Protein AF-A0A4S2EYI7-F1 (afdb_monomer_lite)

Secondary structure (DSSP, 8-state):
--HHHHHHHHHHHHHHHHHHHHHHHHHHHHHHHHHHHHHTT-HHHHHHHHHHHHHHHHHHHHHHHHHHHHHH--HHHHHHHHHHHHHHHHH-GGGHHHHHHHHHHHHHHHHHHHHHHHHHHHHHHHHHHHHHHHHHTT-HHHHHHHHHHHHHHHHHTTS--

Sequence (161 aa):
MNAQVTRNRINERLLTIIAFIFAAAYVLYCAIFWGGQIAGGNDVAVLAVYILMPHLIATVVAFVLTALALFLGKSWWNLAAGIVYIVAICCFPAYWFFLVVPCVLSFFAFWHMHRQEKAAAPQFQEALDQELDAQSVDSPNKAMEELADEADARSEAGSDK

pLDDT: mean 70.01, std 11.96, range [44.28, 88.38]

Foldseek 3Di:
DPPVVVVVVVVLLVLLVVLLVLLVVVLVVCCCVLVVCVVVVPPVSVVVCVLLVVLSVLSVVLSVLSVVCSVVVDLVSLVVSLVSLVVSCVSPVVPNVSSVSSNVSSVVSSVVSVVVVVVVVVVVVVVVVVVVVVCCVVPCVVVVVVVVVVVVVVVVVVPPD

Structure (mmCIF, N/CA/C/O backbone):
data_AF-A0A4S2EYI7-F1
#
_entry.id   AF-A0A4S2EYI7-F1
#
loop_
_atom_site.group_PDB
_atom_site.id
_atom_site.type_symbol
_atom_site.label_atom_id
_atom_site.label_alt_id
_atom_site.label_comp_id
_atom_site.label_asym_id
_atom_site.label_entity_id
_atom_site.label_seq_id
_atom_site.pdbx_PDB_ins_code
_atom_site.Cartn_x
_atom_site.Cartn_y
_atom_site.Cartn_z
_atom_site.occupancy
_atom_site.B_iso_or_equiv
_atom_site.auth_seq_id
_atom_site.auth_comp_id
_atom_site.auth_asym_id
_atom_site.auth_atom_id
_atom_site.pdbx_PDB_model_num
ATOM 1 N N . MET A 1 1 ? -3.521 -5.841 35.093 1.00 47.75 1 MET A N 1
ATOM 2 C CA . MET A 1 1 ? -4.434 -5.749 33.928 1.00 47.75 1 MET A CA 1
ATOM 3 C C . MET A 1 1 ? -3.852 -5.057 32.676 1.00 47.75 1 MET A C 1
ATOM 5 O O . MET A 1 1 ? -4.571 -4.954 31.695 1.00 47.75 1 MET A O 1
ATOM 9 N N . ASN A 1 2 ? -2.561 -4.680 32.605 1.00 51.38 2 ASN A N 1
ATOM 10 C CA . ASN A 1 2 ? -2.059 -3.791 31.528 1.00 51.38 2 ASN A CA 1
ATOM 11 C C . ASN A 1 2 ? -1.257 -4.454 30.383 1.00 51.38 2 ASN A C 1
ATOM 13 O O . ASN A 1 2 ? -1.011 -3.812 29.364 1.00 51.38 2 ASN A O 1
ATOM 17 N N . ALA A 1 3 ? -0.868 -5.730 30.503 1.00 49.59 3 ALA A N 1
ATOM 18 C CA . ALA A 1 3 ? -0.018 -6.412 29.509 1.00 49.59 3 ALA A CA 1
ATOM 19 C C . ALA A 1 3 ? -0.790 -7.145 28.388 1.00 49.59 3 ALA A C 1
ATOM 21 O O . ALA A 1 3 ? -0.203 -7.588 27.403 1.00 49.59 3 ALA A O 1
ATOM 22 N N . GLN A 1 4 ? -2.103 -7.335 28.544 1.00 48.28 4 GLN A N 1
ATOM 23 C CA . GLN A 1 4 ? -2.962 -7.945 27.516 1.00 48.28 4 GLN A CA 1
ATOM 24 C C . GLN A 1 4 ? -3.422 -6.879 26.505 1.00 48.28 4 GLN A C 1
ATOM 26 O O . GLN A 1 4 ? -3.303 -7.074 25.299 1.00 48.28 4 GLN A O 1
ATOM 31 N N . VAL A 1 5 ? -3.824 -5.701 26.997 1.00 51.78 5 VAL A N 1
ATOM 32 C CA . VAL A 1 5 ? -4.306 -4.573 26.177 1.00 51.78 5 VAL A CA 1
ATOM 33 C C . VAL A 1 5 ? -3.210 -4.001 25.266 1.00 51.78 5 VAL A C 1
ATOM 35 O O . VAL A 1 5 ? -3.451 -3.714 24.097 1.00 51.78 5 VAL A O 1
ATOM 38 N N . THR A 1 6 ? -1.978 -3.870 25.765 1.00 52.28 6 THR A N 1
ATOM 39 C CA . THR A 1 6 ? -0.835 -3.379 24.970 1.00 52.28 6 THR A CA 1
ATOM 40 C C . THR A 1 6 ? -0.411 -4.355 23.875 1.00 52.28 6 THR A C 1
ATOM 42 O O . THR A 1 6 ? -0.048 -3.922 22.784 1.00 52.28 6 THR A O 1
ATOM 45 N N . ARG A 1 7 ? -0.507 -5.665 24.127 1.00 51.56 7 ARG A N 1
ATOM 46 C CA . ARG A 1 7 ? -0.165 -6.711 23.155 1.00 51.56 7 ARG A CA 1
ATOM 47 C C . ARG A 1 7 ? -1.121 -6.717 21.965 1.00 51.56 7 ARG A C 1
ATOM 49 O O . ARG A 1 7 ? -0.660 -6.790 20.832 1.00 51.56 7 ARG A O 1
ATOM 56 N N . ASN A 1 8 ? -2.424 -6.553 22.206 1.00 56.12 8 ASN A N 1
ATOM 57 C CA . ASN A 1 8 ? -3.415 -6.503 21.129 1.00 56.12 8 ASN A CA 1
ATOM 58 C C . ASN A 1 8 ? -3.150 -5.334 20.166 1.00 56.12 8 ASN A C 1
ATOM 60 O O . ASN A 1 8 ? -3.060 -5.564 18.962 1.00 56.12 8 ASN A O 1
ATOM 64 N N . ARG A 1 9 ? -2.825 -4.138 20.681 1.00 55.06 9 ARG A N 1
ATOM 65 C CA . ARG A 1 9 ? -2.479 -2.975 19.837 1.00 55.06 9 ARG A CA 1
ATOM 66 C C . ARG A 1 9 ? -1.219 -3.135 18.984 1.00 55.06 9 ARG A C 1
ATOM 68 O O . ARG A 1 9 ? -1.101 -2.505 17.934 1.00 55.06 9 ARG A O 1
ATOM 75 N N . ILE A 1 10 ? -0.270 -3.965 19.413 1.00 57.09 10 ILE A N 1
ATOM 76 C CA . ILE A 1 10 ? 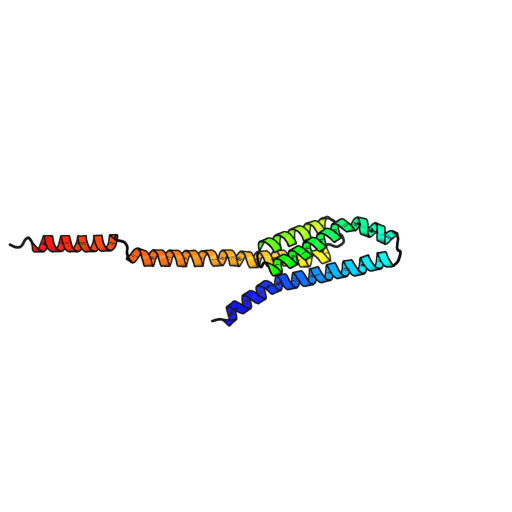0.954 -4.262 18.651 1.00 57.09 10 ILE A CA 1
ATOM 77 C C . ILE A 1 10 ? 0.653 -5.288 17.550 1.00 57.09 10 ILE A C 1
ATOM 79 O O . ILE A 1 10 ? 1.065 -5.099 16.405 1.00 57.09 10 ILE A O 1
ATOM 83 N N . ASN A 1 11 ? -0.135 -6.318 17.866 1.00 58.41 11 ASN A N 1
ATOM 84 C CA . ASN A 1 11 ? -0.600 -7.324 16.905 1.00 58.41 11 ASN A CA 1
ATOM 85 C C . ASN A 1 11 ? -1.470 -6.696 15.800 1.00 58.41 11 ASN A C 1
ATOM 87 O O . ASN A 1 11 ? -1.393 -7.089 14.640 1.00 58.41 11 ASN A O 1
ATOM 91 N N . GLU A 1 12 ? -2.250 -5.673 16.150 1.00 60.84 12 GLU A N 1
ATOM 92 C CA . GLU A 1 12 ? -3.085 -4.900 15.224 1.00 60.84 12 GLU A CA 1
ATOM 93 C C . GLU A 1 12 ? -2.262 -4.132 14.185 1.00 60.84 12 GLU A C 1
ATOM 95 O O . GLU A 1 12 ? -2.620 -4.092 13.009 1.00 60.84 12 GLU A O 1
ATOM 100 N N . ARG A 1 13 ? -1.135 -3.542 14.597 1.00 64.19 13 ARG A N 1
ATOM 101 C CA . ARG A 1 13 ? -0.237 -2.814 13.687 1.00 64.19 13 ARG A CA 1
ATOM 102 C C . ARG A 1 13 ? 0.656 -3.753 12.884 1.00 64.19 13 ARG A C 1
ATOM 104 O O . ARG A 1 13 ? 1.059 -3.394 11.782 1.00 64.19 13 ARG A O 1
ATOM 111 N N . LEU A 1 14 ? 0.930 -4.950 13.402 1.00 67.50 14 LEU A N 1
ATOM 112 C CA . LEU A 1 14 ? 1.758 -5.965 12.748 1.00 67.50 14 LEU A CA 1
ATOM 113 C C . LEU A 1 14 ? 1.229 -6.353 11.363 1.00 67.50 14 LEU A C 1
ATOM 115 O O . LEU A 1 14 ? 2.030 -6.445 10.440 1.00 67.50 14 LEU A O 1
ATOM 119 N N . LEU A 1 15 ? -0.088 -6.505 11.174 1.00 67.88 15 LEU A N 1
ATOM 120 C CA . LEU A 1 15 ? -0.654 -6.839 9.855 1.00 67.88 15 LEU A CA 1
ATOM 121 C C . LEU A 1 15 ? -0.338 -5.758 8.814 1.00 67.88 15 LEU A C 1
ATOM 123 O O . LEU A 1 15 ? 0.115 -6.063 7.711 1.00 67.88 15 LEU A O 1
ATOM 127 N N . THR A 1 16 ? -0.524 -4.493 9.184 1.00 68.06 16 THR A N 1
ATOM 128 C CA . THR A 1 16 ? -0.235 -3.352 8.311 1.00 68.06 16 THR A CA 1
ATOM 129 C C . THR A 1 16 ? 1.270 -3.193 8.081 1.00 68.06 16 THR A C 1
ATOM 131 O O . THR A 1 16 ? 1.688 -2.848 6.981 1.00 68.06 16 THR A O 1
ATOM 134 N N . ILE A 1 17 ? 2.103 -3.493 9.087 1.00 74.25 17 ILE A N 1
ATOM 135 C CA . ILE A 1 17 ? 3.569 -3.478 8.963 1.00 74.25 17 ILE A CA 1
ATOM 136 C C . ILE A 1 17 ? 4.029 -4.562 7.985 1.00 74.25 17 ILE A C 1
ATOM 138 O O . ILE A 1 17 ? 4.855 -4.287 7.120 1.00 74.25 17 ILE A O 1
ATOM 142 N N . ILE A 1 18 ? 3.480 -5.775 8.070 1.00 77.62 18 ILE A N 1
ATOM 143 C CA . ILE A 1 18 ? 3.814 -6.867 7.146 1.00 77.62 18 ILE A CA 1
ATOM 144 C C . ILE A 1 18 ? 3.370 -6.506 5.721 1.00 77.62 18 ILE A C 1
ATOM 146 O O . ILE A 1 18 ? 4.147 -6.682 4.783 1.00 77.62 18 ILE A O 1
ATOM 150 N N . 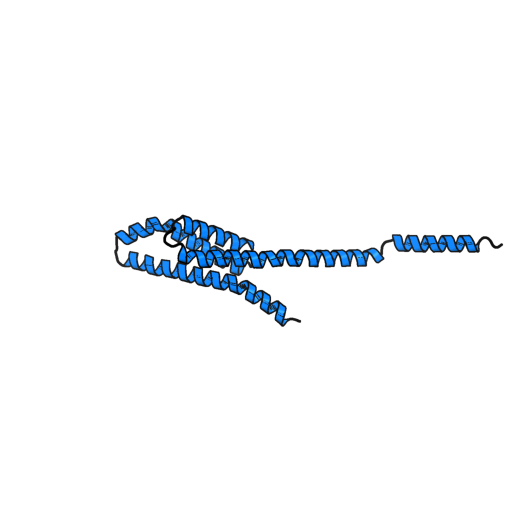ALA A 1 19 ? 2.169 -5.937 5.555 1.00 74.88 19 ALA A N 1
ATOM 151 C CA . ALA A 1 19 ? 1.693 -5.442 4.261 1.00 74.88 19 ALA A CA 1
ATOM 152 C C . ALA A 1 19 ? 2.638 -4.380 3.679 1.00 74.88 19 ALA A C 1
ATOM 154 O O . ALA A 1 19 ? 3.008 -4.440 2.508 1.00 74.88 19 ALA A O 1
ATOM 155 N N . PHE A 1 20 ? 3.075 -3.439 4.519 1.00 79.00 20 PHE A N 1
ATOM 156 C CA . PHE A 1 20 ? 4.006 -2.384 4.143 1.00 79.00 20 PHE A CA 1
ATOM 157 C C . PHE A 1 20 ? 5.377 -2.928 3.746 1.00 79.00 20 PHE A C 1
ATOM 159 O O . PHE A 1 20 ? 5.932 -2.475 2.753 1.00 79.00 20 PHE A O 1
ATOM 166 N N . ILE A 1 21 ? 5.910 -3.919 4.466 1.00 84.06 21 ILE A N 1
ATOM 167 C CA . ILE A 1 21 ? 7.184 -4.563 4.120 1.00 84.06 21 ILE A CA 1
ATOM 168 C C . ILE A 1 21 ? 7.085 -5.245 2.752 1.00 84.06 21 ILE A C 1
ATOM 170 O O . ILE A 1 21 ? 7.979 -5.077 1.926 1.00 84.06 21 ILE A O 1
ATOM 174 N N . PHE A 1 22 ? 5.993 -5.964 2.477 1.00 82.94 22 PHE A N 1
ATOM 175 C CA . PHE A 1 22 ? 5.771 -6.585 1.168 1.00 82.94 22 PHE A CA 1
ATOM 176 C C . PHE A 1 22 ? 5.653 -5.549 0.046 1.00 82.94 22 PHE A C 1
ATOM 178 O O . PHE A 1 22 ? 6.284 -5.695 -1.000 1.00 82.94 22 PHE A O 1
ATOM 185 N N . ALA A 1 23 ? 4.892 -4.478 0.274 1.00 79.25 23 ALA A N 1
ATOM 186 C CA . ALA A 1 23 ? 4.755 -3.387 -0.683 1.00 79.25 23 ALA A CA 1
ATOM 187 C C . ALA A 1 23 ? 6.091 -2.662 -0.929 1.00 79.25 23 ALA A C 1
ATOM 189 O O . ALA A 1 23 ? 6.451 -2.412 -2.077 1.00 79.25 23 ALA A O 1
ATOM 190 N N . ALA A 1 24 ? 6.861 -2.390 0.130 1.00 83.06 24 ALA A N 1
ATOM 191 C CA . ALA A 1 24 ? 8.189 -1.785 0.056 1.00 83.06 24 ALA A CA 1
ATOM 192 C C . ALA A 1 24 ? 9.160 -2.662 -0.739 1.00 83.06 24 ALA A C 1
ATOM 194 O O . ALA A 1 24 ? 9.861 -2.169 -1.620 1.00 83.06 24 ALA A O 1
ATOM 195 N N . ALA A 1 25 ? 9.181 -3.967 -0.450 1.00 86.81 25 ALA A N 1
ATOM 196 C CA . ALA A 1 25 ? 10.018 -4.929 -1.156 1.00 86.81 25 ALA A CA 1
ATOM 197 C C . ALA A 1 25 ? 9.676 -4.976 -2.652 1.00 86.81 25 ALA A C 1
ATOM 199 O O . ALA A 1 25 ? 10.580 -5.007 -3.486 1.00 86.81 25 ALA A O 1
ATOM 200 N N . TYR A 1 26 ? 8.386 -4.920 -3.000 1.00 83.19 26 TYR A N 1
ATOM 201 C CA . TYR A 1 26 ? 7.948 -4.895 -4.393 1.00 83.19 26 TYR A CA 1
ATOM 202 C C . TYR A 1 26 ? 8.329 -3.594 -5.113 1.00 83.19 26 TYR A C 1
ATOM 204 O O . TYR A 1 26 ? 8.893 -3.642 -6.204 1.00 83.19 26 TYR A O 1
ATOM 212 N N . VAL A 1 27 ? 8.095 -2.430 -4.497 1.00 83.94 27 VAL A N 1
ATOM 213 C CA . VAL A 1 27 ? 8.496 -1.131 -5.071 1.00 83.94 27 VAL A CA 1
ATOM 214 C C . VAL A 1 27 ? 10.012 -1.067 -5.266 1.00 83.94 27 VAL A C 1
ATOM 216 O O . VAL A 1 27 ? 10.480 -0.613 -6.310 1.00 83.94 27 VAL A O 1
ATOM 219 N N . LEU A 1 28 ? 10.786 -1.575 -4.302 1.00 88.38 28 LEU A N 1
ATOM 220 C CA . LEU A 1 28 ? 12.241 -1.651 -4.402 1.00 88.38 28 LEU A CA 1
ATOM 221 C C . LEU A 1 28 ? 12.685 -2.578 -5.543 1.00 88.38 28 LEU A C 1
ATOM 223 O O . LEU A 1 28 ? 13.563 -2.209 -6.322 1.00 88.38 28 LEU A O 1
ATOM 227 N N . TYR A 1 29 ? 12.052 -3.747 -5.683 1.00 87.00 29 TYR A N 1
ATOM 228 C CA . TYR A 1 29 ? 12.284 -4.648 -6.812 1.00 87.00 29 TYR A CA 1
ATOM 229 C C . TYR A 1 29 ? 12.010 -3.952 -8.151 1.00 87.00 29 TYR A C 1
ATOM 231 O O . TYR A 1 29 ? 12.858 -3.994 -9.041 1.00 87.00 29 TYR A O 1
ATOM 239 N N . CYS A 1 30 ? 10.875 -3.258 -8.283 1.00 83.00 30 CYS A N 1
ATOM 240 C CA . CYS A 1 30 ? 10.546 -2.513 -9.494 1.00 83.00 30 CYS A CA 1
ATOM 241 C C . CYS A 1 30 ? 11.591 -1.434 -9.804 1.00 83.00 30 CYS A C 1
ATOM 243 O O . CYS A 1 30 ? 12.018 -1.324 -10.951 1.00 83.00 30 CYS A O 1
ATOM 245 N N . ALA A 1 31 ? 12.036 -0.672 -8.801 1.00 84.56 31 ALA A N 1
ATOM 246 C CA . ALA A 1 31 ? 13.034 0.378 -8.986 1.00 84.56 31 ALA A CA 1
ATOM 247 C C . ALA A 1 31 ? 14.384 -0.178 -9.469 1.00 84.56 31 ALA A C 1
ATOM 249 O O . ALA A 1 31 ? 14.975 0.374 -10.395 1.00 84.56 31 ALA A O 1
ATOM 250 N N . ILE A 1 32 ? 14.853 -1.286 -8.887 1.00 88.06 32 ILE A N 1
ATOM 251 C CA . ILE A 1 32 ? 16.138 -1.902 -9.249 1.00 88.06 32 ILE A CA 1
ATOM 252 C C . ILE A 1 32 ? 16.054 -2.586 -10.616 1.00 88.06 32 ILE A C 1
ATOM 254 O O . ILE A 1 32 ? 16.927 -2.378 -11.455 1.00 88.06 32 ILE A O 1
ATOM 258 N N . PHE A 1 33 ? 15.014 -3.389 -10.857 1.00 85.69 33 PHE A N 1
ATOM 259 C CA . PHE A 1 33 ? 14.861 -4.135 -12.103 1.00 85.69 33 PHE A CA 1
ATOM 260 C C . PHE A 1 33 ? 14.687 -3.185 -13.288 1.00 85.69 33 PHE A C 1
ATOM 262 O O . PHE A 1 33 ? 15.486 -3.204 -14.219 1.00 85.69 33 PHE A O 1
ATOM 269 N N . TRP A 1 34 ? 13.694 -2.294 -13.238 1.00 81.94 34 TRP A N 1
ATOM 270 C CA . TRP A 1 34 ? 13.434 -1.375 -14.346 1.00 81.94 34 TRP A CA 1
ATOM 271 C C . TRP A 1 34 ? 14.510 -0.293 -14.468 1.00 81.94 34 TRP A C 1
ATOM 273 O O . TRP A 1 34 ? 14.904 0.039 -15.584 1.00 81.94 34 TRP A O 1
ATOM 283 N N . GLY A 1 35 ? 15.059 0.194 -13.349 1.00 81.75 35 GLY A N 1
ATOM 284 C CA . GLY A 1 35 ? 16.192 1.123 -13.358 1.00 81.75 35 GLY A CA 1
ATOM 285 C C . GLY A 1 35 ? 17.453 0.514 -13.980 1.00 81.75 35 GLY A C 1
ATOM 286 O O . GLY A 1 35 ? 18.112 1.164 -14.789 1.00 81.75 35 GLY A O 1
ATOM 287 N N . GLY A 1 36 ? 17.749 -0.754 -13.678 1.00 83.19 36 GLY A N 1
ATOM 288 C CA . GLY A 1 36 ? 18.861 -1.492 -14.280 1.00 83.19 36 GLY A CA 1
ATOM 289 C C . GLY A 1 36 ? 18.673 -1.740 -15.779 1.00 83.19 36 GLY A C 1
ATOM 290 O O . GLY A 1 36 ? 19.615 -1.577 -16.550 1.00 83.19 36 GLY A O 1
ATOM 291 N N . GLN A 1 37 ? 17.450 -2.056 -16.212 1.00 83.31 37 GLN A N 1
ATOM 292 C CA . GLN A 1 37 ? 17.139 -2.269 -17.629 1.00 83.31 37 GLN A CA 1
ATOM 293 C C . GLN A 1 37 ? 17.273 -0.987 -18.469 1.00 83.31 37 GLN A C 1
ATOM 295 O O . GLN A 1 37 ? 17.763 -1.047 -19.597 1.00 83.31 37 GLN A O 1
ATOM 300 N N . ILE A 1 38 ? 16.880 0.168 -17.918 1.00 81.94 38 ILE A N 1
ATOM 301 C CA . ILE A 1 38 ? 17.061 1.478 -18.566 1.00 81.94 38 ILE A CA 1
ATOM 302 C C . ILE A 1 38 ? 18.552 1.842 -18.627 1.00 81.94 38 ILE A C 1
ATOM 304 O O . ILE A 1 38 ? 19.045 2.247 -19.678 1.00 81.94 38 ILE A O 1
ATOM 308 N N . ALA A 1 39 ? 19.290 1.662 -17.526 1.00 82.81 39 ALA A N 1
ATOM 309 C CA . ALA A 1 39 ? 20.723 1.959 -17.468 1.00 82.81 39 ALA A CA 1
ATOM 310 C C . ALA A 1 39 ? 21.564 1.072 -18.407 1.00 82.81 39 ALA A C 1
ATOM 312 O O . ALA A 1 39 ? 22.619 1.495 -18.873 1.00 82.81 39 ALA A O 1
ATOM 313 N N . GLY A 1 40 ? 21.089 -0.139 -18.712 1.00 82.31 40 GLY A N 1
ATOM 314 C CA . GLY A 1 40 ? 21.726 -1.076 -19.639 1.00 82.31 40 GLY A CA 1
ATOM 315 C C . GLY A 1 40 ? 21.546 -0.759 -21.129 1.00 82.31 40 GLY A C 1
ATOM 316 O O . GLY A 1 40 ? 22.017 -1.538 -21.952 1.00 82.31 40 GLY A O 1
ATOM 317 N N . GLY A 1 41 ? 20.865 0.336 -21.496 1.00 82.25 41 GLY A N 1
ATOM 318 C CA . GLY A 1 41 ? 20.703 0.754 -22.897 1.00 82.25 41 GLY A CA 1
ATOM 319 C C . GLY A 1 41 ? 19.804 -0.166 -23.731 1.00 82.25 41 GLY A C 1
ATOM 320 O O . GLY A 1 41 ? 19.982 -0.281 -24.940 1.00 82.25 41 GLY A O 1
ATOM 321 N N . ASN A 1 42 ? 18.866 -0.869 -23.094 1.00 81.88 42 ASN A N 1
ATOM 322 C CA . ASN A 1 42 ? 17.971 -1.793 -23.778 1.00 81.88 42 ASN A CA 1
ATOM 323 C C . ASN A 1 42 ? 16.705 -1.067 -24.277 1.00 81.88 42 ASN A C 1
ATOM 325 O O . ASN A 1 42 ? 15.752 -0.877 -23.519 1.00 81.88 42 ASN A O 1
ATOM 329 N N . ASP A 1 43 ? 16.675 -0.705 -25.562 1.00 80.38 43 ASP A N 1
ATOM 330 C CA . ASP A 1 43 ? 15.569 0.048 -26.179 1.00 80.38 43 ASP A CA 1
ATOM 331 C C . ASP A 1 43 ? 14.199 -0.645 -26.054 1.00 80.38 43 ASP A C 1
ATOM 333 O O . ASP A 1 43 ? 13.180 0.015 -25.828 1.00 80.38 43 ASP A O 1
ATOM 337 N N . VAL A 1 44 ? 14.145 -1.984 -26.123 1.00 82.62 44 VAL A N 1
ATOM 338 C CA . VAL A 1 44 ? 12.882 -2.722 -25.921 1.00 82.62 44 VAL A CA 1
ATOM 339 C C . VAL A 1 44 ? 12.426 -2.704 -24.462 1.00 82.62 44 VAL A C 1
ATOM 341 O O . VAL A 1 44 ? 11.223 -2.720 -24.196 1.00 82.62 44 VAL A O 1
ATOM 344 N N . ALA A 1 45 ? 13.350 -2.601 -23.505 1.00 79.44 45 ALA A N 1
ATOM 345 C CA . ALA A 1 45 ? 12.992 -2.447 -22.100 1.00 79.44 45 ALA A CA 1
ATOM 346 C C . ALA A 1 45 ? 12.439 -1.050 -21.789 1.00 79.44 45 ALA A C 1
ATOM 348 O O . ALA A 1 45 ? 11.497 -0.937 -21.006 1.00 79.44 45 ALA A O 1
ATOM 349 N N . VAL A 1 46 ? 12.958 -0.001 -22.435 1.00 79.50 46 VAL A N 1
ATOM 350 C CA . VAL A 1 46 ? 12.429 1.367 -22.298 1.00 79.50 46 VAL A CA 1
ATOM 351 C C . VAL A 1 46 ? 10.976 1.429 -22.773 1.00 79.50 46 VAL A C 1
ATOM 353 O O . VAL A 1 46 ? 10.117 1.959 -22.067 1.00 79.50 46 VAL A O 1
ATOM 356 N N . LEU A 1 47 ? 10.668 0.817 -23.921 1.00 82.12 47 LEU A N 1
ATOM 357 C CA . LEU A 1 47 ? 9.298 0.749 -24.434 1.00 82.12 47 LEU A CA 1
ATOM 358 C C . LEU A 1 47 ? 8.363 -0.018 -23.482 1.00 82.12 47 LEU A C 1
ATOM 360 O O . LEU A 1 47 ? 7.233 0.409 -23.245 1.00 82.12 47 LEU A O 1
ATOM 364 N N . ALA A 1 48 ? 8.843 -1.114 -22.887 1.00 83.00 48 ALA A N 1
ATOM 365 C CA . ALA A 1 48 ? 8.081 -1.868 -21.897 1.00 83.00 48 ALA A CA 1
ATOM 366 C C . ALA A 1 48 ? 7.774 -1.030 -20.639 1.00 83.00 48 ALA A C 1
ATOM 368 O O . ALA A 1 48 ? 6.639 -1.048 -20.168 1.00 83.00 48 ALA A O 1
ATOM 369 N N . VAL A 1 49 ? 8.720 -0.225 -20.137 1.00 82.06 49 VAL A N 1
ATOM 370 C CA . VAL A 1 49 ? 8.481 0.673 -18.987 1.00 82.06 49 VAL A CA 1
ATOM 371 C C . VAL A 1 49 ? 7.342 1.650 -19.260 1.00 82.06 49 VAL A C 1
ATOM 373 O O . VAL A 1 49 ? 6.521 1.873 -18.377 1.00 82.06 49 VAL A O 1
ATOM 376 N N . TYR A 1 50 ? 7.241 2.209 -20.468 1.00 83.06 50 TYR A N 1
ATOM 377 C CA . TYR A 1 50 ? 6.147 3.124 -20.813 1.00 83.06 50 TYR A CA 1
ATOM 378 C C . TYR A 1 50 ? 4.768 2.456 -20.760 1.00 83.06 50 TYR A C 1
ATOM 380 O O . TYR A 1 50 ? 3.799 3.086 -20.342 1.00 83.06 50 TYR A O 1
ATOM 388 N N . ILE A 1 51 ? 4.676 1.178 -21.131 1.00 83.12 51 ILE A N 1
ATOM 389 C CA . ILE A 1 51 ? 3.428 0.404 -21.052 1.00 83.12 51 ILE A CA 1
ATOM 390 C C . ILE A 1 51 ? 3.106 0.036 -19.597 1.00 83.12 51 ILE A C 1
ATOM 392 O O . ILE A 1 51 ? 1.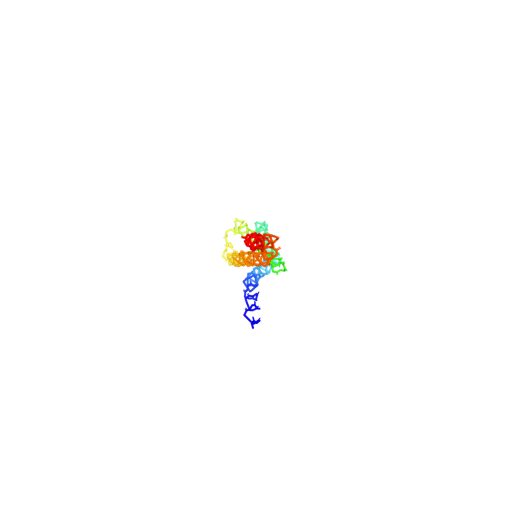943 0.034 -19.201 1.00 83.12 51 ILE A O 1
ATOM 396 N N . LEU A 1 52 ? 4.131 -0.240 -18.785 1.00 82.31 52 LEU A N 1
ATOM 397 C CA . LEU A 1 52 ? 3.983 -0.572 -17.366 1.00 82.31 52 LEU A CA 1
ATOM 398 C C . LEU A 1 52 ? 3.913 0.652 -16.439 1.00 82.31 52 LEU A C 1
ATOM 400 O O . LEU A 1 52 ? 3.590 0.501 -15.262 1.00 82.31 52 LEU A O 1
ATOM 404 N N . MET A 1 53 ? 4.167 1.863 -16.934 1.00 80.38 53 MET A N 1
ATOM 405 C CA . MET A 1 53 ? 4.109 3.103 -16.155 1.00 80.38 53 MET A CA 1
ATOM 406 C C . MET A 1 53 ? 2.818 3.281 -15.346 1.00 80.38 53 MET A C 1
ATOM 408 O O . MET A 1 53 ? 2.924 3.565 -14.152 1.00 80.38 53 MET A O 1
ATOM 412 N N . PRO A 1 54 ? 1.605 3.069 -15.896 1.00 81.06 54 PRO A N 1
ATOM 413 C CA . PRO A 1 54 ? 0.392 3.204 -15.093 1.00 81.06 54 PRO A CA 1
ATOM 414 C C . PRO A 1 54 ? 0.320 2.174 -13.950 1.00 81.06 54 PRO A C 1
ATOM 416 O O . PRO A 1 54 ? -0.197 2.492 -12.879 1.00 81.06 54 PRO A O 1
ATOM 419 N N . HIS A 1 55 ? 0.914 0.985 -14.112 1.00 83.50 55 HIS A N 1
ATOM 420 C CA . HIS A 1 55 ? 1.053 0.002 -13.032 1.00 83.50 55 HIS A CA 1
ATOM 421 C C . HIS A 1 55 ? 2.077 0.443 -11.972 1.00 83.50 55 HIS A C 1
ATOM 423 O O . HIS A 1 55 ? 1.800 0.342 -10.778 1.00 83.50 55 HIS A O 1
ATOM 429 N N . LEU A 1 56 ? 3.236 0.964 -12.390 1.00 83.62 56 LEU A N 1
ATOM 430 C CA . LEU A 1 56 ? 4.284 1.478 -11.495 1.00 83.62 56 LEU A CA 1
ATOM 431 C C . LEU A 1 56 ? 3.793 2.669 -10.658 1.00 83.62 56 LEU A C 1
ATOM 433 O O . LEU A 1 56 ? 4.052 2.747 -9.461 1.00 83.62 56 LEU A O 1
ATOM 437 N N . ILE A 1 57 ? 3.040 3.585 -11.266 1.00 84.88 57 ILE A N 1
ATOM 438 C CA . ILE A 1 57 ? 2.459 4.726 -10.553 1.00 84.88 57 ILE A CA 1
ATOM 439 C C . ILE A 1 57 ? 1.427 4.232 -9.536 1.00 84.88 57 ILE A C 1
ATOM 441 O O . ILE A 1 57 ? 1.466 4.640 -8.375 1.00 84.88 57 ILE A O 1
ATOM 445 N N . ALA A 1 58 ? 0.537 3.317 -9.932 1.00 85.56 58 ALA A N 1
ATOM 446 C CA . ALA A 1 58 ? -0.477 2.778 -9.032 1.00 85.56 58 ALA A CA 1
ATOM 447 C C . ALA A 1 58 ? 0.139 2.025 -7.837 1.00 85.56 58 ALA A C 1
ATOM 449 O O . ALA A 1 58 ? -0.329 2.183 -6.711 1.00 85.56 58 ALA A O 1
ATOM 450 N N . THR A 1 59 ? 1.220 1.265 -8.037 1.00 84.25 59 THR A N 1
ATOM 451 C CA . THR A 1 59 ? 1.905 0.549 -6.945 1.00 84.25 59 THR A CA 1
ATOM 452 C C . THR A 1 59 ? 2.619 1.488 -5.984 1.00 84.25 59 THR A C 1
ATOM 454 O O . THR A 1 59 ? 2.536 1.286 -4.774 1.00 84.25 59 THR A O 1
ATOM 457 N N . VAL A 1 60 ? 3.249 2.554 -6.483 1.00 85.38 60 VAL A N 1
ATOM 458 C CA . VAL A 1 60 ? 3.862 3.586 -5.634 1.00 85.38 60 VAL A CA 1
ATOM 459 C C . VAL A 1 60 ? 2.799 4.347 -4.841 1.00 85.38 60 VAL A C 1
ATOM 461 O O . VAL A 1 60 ? 2.967 4.564 -3.642 1.00 85.38 60 VAL A O 1
ATOM 464 N N . VAL A 1 61 ? 1.672 4.701 -5.461 1.00 85.44 61 VAL A N 1
ATOM 465 C CA . VAL A 1 61 ? 0.551 5.346 -4.757 1.00 85.44 61 VAL A CA 1
ATOM 466 C C . VAL A 1 61 ? -0.030 4.412 -3.691 1.00 85.44 61 VAL A C 1
ATOM 468 O O . VAL A 1 61 ? -0.250 4.847 -2.561 1.00 85.44 61 VAL A O 1
ATOM 471 N N . ALA A 1 62 ? -0.217 3.125 -4.000 1.00 84.25 62 ALA A N 1
ATOM 472 C CA . ALA A 1 62 ? -0.670 2.129 -3.029 1.00 84.25 62 ALA A CA 1
ATOM 473 C C . ALA A 1 62 ? 0.314 1.983 -1.859 1.00 84.25 62 ALA A C 1
ATOM 475 O O . ALA A 1 62 ? -0.102 1.917 -0.701 1.00 84.25 62 ALA A O 1
ATOM 476 N N . PHE A 1 63 ? 1.618 1.999 -2.139 1.00 83.19 63 PHE A N 1
ATOM 477 C CA . PHE A 1 63 ? 2.665 1.972 -1.123 1.00 83.19 63 PHE A CA 1
ATOM 478 C C . PHE A 1 63 ? 2.603 3.198 -0.204 1.00 83.19 63 PHE A C 1
ATOM 480 O O . PHE A 1 63 ? 2.596 3.047 1.017 1.00 83.19 63 PHE A O 1
ATOM 487 N N . VAL A 1 64 ? 2.473 4.402 -0.768 1.00 85.25 64 VAL A N 1
ATOM 488 C CA . VAL A 1 64 ? 2.330 5.645 0.005 1.00 85.25 64 VAL A CA 1
ATOM 489 C C . VAL A 1 64 ? 1.060 5.613 0.855 1.00 85.25 64 VAL A C 1
ATOM 491 O O . VAL A 1 64 ? 1.115 5.926 2.040 1.00 85.25 64 VAL A O 1
ATOM 494 N N . LEU A 1 65 ? -0.071 5.161 0.307 1.00 82.56 65 LEU A N 1
ATOM 495 C CA . LEU A 1 65 ? -1.318 4.996 1.063 1.00 82.56 65 LEU A CA 1
ATOM 496 C C . LEU A 1 65 ? -1.179 3.973 2.196 1.00 82.56 65 LEU A C 1
ATOM 498 O O . LEU A 1 65 ? -1.694 4.198 3.288 1.00 82.56 65 LEU A O 1
ATOM 502 N N . THR A 1 66 ? -0.437 2.888 1.967 1.00 81.12 66 THR A N 1
ATOM 503 C CA . THR A 1 66 ? -0.120 1.887 2.999 1.00 81.12 66 THR A CA 1
ATOM 504 C C . THR A 1 66 ? 0.759 2.499 4.100 1.00 81.12 66 THR A C 1
ATOM 506 O O . THR A 1 66 ? 0.525 2.265 5.287 1.00 81.12 66 THR A O 1
ATOM 509 N N . ALA A 1 67 ? 1.725 3.349 3.732 1.00 76.44 67 ALA A N 1
ATOM 510 C CA . ALA A 1 67 ? 2.558 4.105 4.669 1.00 76.44 67 ALA A CA 1
ATOM 511 C C . ALA A 1 67 ? 1.730 5.097 5.505 1.00 76.44 67 ALA A C 1
ATOM 513 O O . ALA A 1 67 ? 1.882 5.179 6.724 1.00 76.44 67 ALA A O 1
ATOM 514 N N . LEU A 1 68 ? 0.814 5.829 4.862 1.00 77.31 68 LEU A N 1
ATOM 515 C CA . LEU A 1 68 ? -0.100 6.750 5.536 1.00 77.31 68 LEU A CA 1
ATOM 516 C C . LEU A 1 68 ? -1.051 6.003 6.474 1.00 77.31 68 LEU A C 1
ATOM 518 O O . LEU A 1 68 ? -1.308 6.476 7.579 1.00 77.31 68 LEU A O 1
ATOM 522 N N . ALA A 1 69 ? -1.534 4.825 6.082 1.00 70.31 69 ALA A N 1
ATOM 523 C CA . ALA A 1 69 ? -2.391 4.006 6.930 1.00 70.31 69 ALA A CA 1
ATOM 524 C C . ALA A 1 69 ? -1.676 3.543 8.212 1.00 70.31 69 ALA A C 1
ATOM 526 O O . ALA A 1 69 ? -2.284 3.538 9.287 1.00 70.31 69 ALA A O 1
ATOM 527 N N . LEU A 1 70 ? -0.372 3.245 8.132 1.00 68.69 70 LEU A N 1
ATOM 528 C CA . LEU A 1 70 ? 0.463 2.977 9.307 1.00 68.69 70 LEU A CA 1
ATOM 529 C C . LEU A 1 70 ? 0.587 4.188 10.235 1.00 68.69 70 LEU A C 1
ATOM 531 O O . LEU A 1 70 ? 0.546 4.030 11.456 1.00 68.69 70 LEU A O 1
ATOM 535 N N . PHE A 1 71 ? 0.739 5.385 9.667 1.00 71.00 71 PHE A N 1
ATOM 536 C CA . PHE A 1 71 ? 0.991 6.600 10.440 1.00 71.00 71 PHE A CA 1
ATOM 537 C C . PHE A 1 71 ? -0.281 7.172 11.079 1.00 71.00 71 PHE A C 1
ATOM 539 O O . PHE A 1 71 ? -0.252 7.623 12.223 1.00 71.00 71 PHE A O 1
ATOM 546 N N . LEU A 1 72 ? -1.410 7.130 10.364 1.00 65.56 72 LEU A N 1
ATOM 547 C CA . LEU A 1 72 ? -2.670 7.724 10.817 1.00 65.56 72 LEU A CA 1
ATOM 548 C C . LEU A 1 72 ? -3.522 6.772 11.668 1.00 65.56 72 LEU A C 1
ATOM 550 O O . LEU A 1 72 ? -4.445 7.238 12.333 1.00 65.56 72 LEU A O 1
ATOM 554 N N . GLY A 1 73 ? -3.264 5.457 11.650 1.00 59.84 73 GLY A N 1
ATOM 555 C CA . GLY A 1 73 ? -3.990 4.473 12.467 1.00 59.84 73 GLY A CA 1
ATOM 556 C C . GLY A 1 73 ? -5.506 4.411 12.220 1.00 59.84 73 GLY A C 1
ATOM 557 O O . GLY A 1 73 ? -6.226 3.795 13.001 1.00 59.84 73 GLY A O 1
ATOM 558 N N . LYS A 1 74 ? -6.002 5.052 11.154 1.00 62.53 74 LYS A N 1
ATOM 559 C CA . LYS A 1 74 ? -7.418 5.104 10.771 1.00 62.53 74 LYS A CA 1
ATOM 560 C C . LYS A 1 74 ? -7.712 4.030 9.731 1.00 62.53 74 LYS A C 1
ATOM 562 O O . LYS A 1 74 ? -7.076 3.995 8.679 1.00 62.53 74 LYS A O 1
ATOM 567 N N . SER A 1 75 ? -8.736 3.222 10.003 1.00 58.00 75 SER A N 1
ATOM 568 C CA . SER A 1 75 ? -9.122 2.058 9.193 1.00 58.00 75 SER A CA 1
ATOM 569 C C . SER A 1 75 ? -9.341 2.397 7.706 1.00 58.00 75 SER A C 1
ATOM 571 O O . SER A 1 75 ? -8.948 1.651 6.814 1.00 58.00 75 SER A O 1
ATOM 573 N N . TRP A 1 76 ? -9.876 3.584 7.418 1.00 63.03 76 TRP A N 1
ATOM 574 C CA . TRP A 1 76 ? -10.271 4.021 6.074 1.00 63.03 76 TRP A CA 1
ATOM 575 C C . TRP A 1 76 ? -9.109 4.113 5.070 1.00 63.03 76 TRP A C 1
ATOM 577 O O . TRP A 1 76 ? -9.306 3.891 3.877 1.00 63.03 76 TRP A O 1
ATOM 587 N N . TRP A 1 77 ? -7.886 4.374 5.537 1.00 67.50 77 TRP A N 1
ATOM 588 C CA . TRP A 1 77 ? -6.714 4.479 4.661 1.00 67.50 77 TRP A CA 1
ATOM 589 C C . TRP A 1 77 ? -6.219 3.117 4.157 1.00 67.50 77 TRP A C 1
ATOM 591 O O . TRP A 1 77 ? -5.715 3.030 3.038 1.00 67.50 77 TRP A O 1
ATOM 601 N N . ASN A 1 78 ? -6.438 2.039 4.920 1.00 70.19 78 ASN A N 1
ATOM 602 C CA . ASN A 1 78 ? -6.142 0.674 4.468 1.00 70.19 78 ASN A CA 1
ATOM 603 C C . ASN A 1 78 ? -7.074 0.237 3.332 1.00 70.19 78 ASN A C 1
ATOM 605 O O . ASN A 1 78 ? -6.631 -0.425 2.394 1.00 70.19 78 ASN A O 1
ATOM 609 N N . LEU A 1 79 ? -8.349 0.640 3.384 1.00 73.44 79 LEU A N 1
ATOM 610 C CA . LEU A 1 79 ? -9.308 0.356 2.317 1.00 73.44 79 LEU A CA 1
ATOM 611 C C . LEU A 1 79 ? -8.929 1.093 1.026 1.00 73.44 79 LEU A C 1
ATOM 613 O O . LEU A 1 79 ? -8.932 0.492 -0.046 1.00 73.44 79 LEU A O 1
ATOM 617 N N . ALA A 1 80 ? -8.542 2.368 1.137 1.00 79.56 80 ALA A N 1
ATOM 618 C CA . ALA A 1 80 ? -8.058 3.147 0.000 1.00 79.56 80 ALA A CA 1
ATOM 619 C C . ALA A 1 80 ? -6.821 2.497 -0.644 1.00 79.56 80 ALA A C 1
ATOM 621 O O . ALA A 1 80 ? -6.801 2.304 -1.857 1.00 79.56 80 ALA A O 1
ATOM 622 N N . ALA A 1 81 ? -5.832 2.079 0.158 1.00 77.00 81 ALA A N 1
ATOM 623 C CA . ALA A 1 81 ? -4.670 1.339 -0.341 1.00 77.00 81 ALA A CA 1
ATOM 624 C C . ALA A 1 81 ? -5.082 0.036 -1.053 1.00 77.00 81 ALA A C 1
ATOM 626 O O . ALA A 1 81 ? -4.613 -0.233 -2.157 1.00 77.00 81 ALA A O 1
ATOM 627 N N . GLY A 1 82 ? -6.012 -0.728 -0.466 1.00 75.12 82 GLY A N 1
ATOM 628 C CA . GLY A 1 82 ? -6.576 -1.948 -1.052 1.00 75.12 82 GLY A CA 1
ATOM 629 C C . GLY A 1 82 ? -7.198 -1.726 -2.433 1.00 75.12 82 GLY A C 1
ATOM 630 O O . GLY A 1 82 ? -6.886 -2.453 -3.371 1.00 75.12 82 GLY A O 1
ATOM 631 N N . ILE A 1 83 ? -8.024 -0.686 -2.590 1.00 81.69 83 ILE A N 1
ATOM 632 C CA . ILE A 1 83 ? -8.634 -0.342 -3.885 1.00 81.69 83 ILE A CA 1
ATOM 633 C C . ILE A 1 83 ? -7.554 0.018 -4.911 1.00 81.69 83 ILE A C 1
ATOM 635 O O . ILE A 1 83 ? -7.613 -0.445 -6.048 1.00 81.69 83 ILE A O 1
ATOM 639 N N . VAL A 1 84 ? -6.536 0.789 -4.520 1.00 82.00 84 VAL A N 1
ATOM 640 C CA . VAL A 1 84 ? -5.439 1.143 -5.433 1.00 82.00 84 VAL A CA 1
ATOM 641 C C . VAL A 1 84 ? -4.607 -0.088 -5.824 1.00 82.00 84 VAL A C 1
ATOM 643 O O . VAL A 1 84 ? -4.205 -0.185 -6.984 1.00 82.00 84 VAL A O 1
ATOM 646 N N . TYR A 1 85 ? -4.425 -1.079 -4.939 1.00 81.19 85 TYR A N 1
ATOM 647 C CA . TYR A 1 85 ? -3.822 -2.366 -5.322 1.00 81.19 85 TYR A CA 1
ATOM 648 C C . TYR A 1 85 ? -4.652 -3.105 -6.378 1.00 81.19 85 TYR A C 1
ATOM 650 O O . TYR A 1 85 ? -4.079 -3.660 -7.314 1.00 81.19 85 TYR A O 1
ATOM 658 N N . ILE A 1 86 ? -5.985 -3.073 -6.287 1.00 81.12 86 ILE A N 1
ATOM 659 C CA . ILE A 1 86 ? -6.862 -3.667 -7.310 1.00 81.12 86 ILE A CA 1
ATOM 660 C C . ILE A 1 86 ? -6.698 -2.936 -8.645 1.00 81.12 86 ILE A C 1
ATOM 662 O O . ILE A 1 86 ? -6.524 -3.582 -9.676 1.00 81.12 86 ILE A O 1
ATOM 666 N N . VAL A 1 87 ? -6.685 -1.600 -8.633 1.00 82.31 87 VAL A N 1
ATOM 667 C CA . VAL A 1 87 ? -6.453 -0.797 -9.846 1.00 82.31 87 VAL A CA 1
ATOM 668 C C . VAL A 1 87 ? -5.101 -1.144 -10.475 1.00 82.31 87 VAL A C 1
ATOM 670 O O . VAL A 1 87 ? -5.017 -1.331 -11.689 1.00 82.31 87 VAL A O 1
ATOM 673 N N . ALA A 1 88 ? -4.058 -1.311 -9.660 1.00 82.06 88 ALA A N 1
ATOM 674 C CA . ALA A 1 88 ? -2.739 -1.714 -10.130 1.00 82.06 88 ALA A CA 1
ATOM 675 C C . ALA A 1 88 ? -2.731 -3.123 -10.759 1.00 82.06 88 ALA A C 1
ATOM 677 O O . ALA A 1 88 ? -2.069 -3.325 -11.780 1.00 82.06 88 ALA A O 1
ATOM 678 N N . ILE A 1 89 ? -3.489 -4.079 -10.205 1.00 80.94 89 ILE A N 1
ATOM 679 C CA . ILE A 1 89 ? -3.671 -5.423 -10.783 1.00 80.94 89 ILE A CA 1
ATOM 680 C C . ILE A 1 89 ? -4.433 -5.347 -12.114 1.00 80.94 89 ILE A C 1
ATOM 682 O O . ILE A 1 89 ? -4.019 -5.976 -13.085 1.00 80.94 89 ILE A O 1
ATOM 686 N N . CYS A 1 90 ? -5.504 -4.552 -12.200 1.00 81.12 90 CYS A N 1
ATOM 687 C CA . CYS A 1 90 ? -6.271 -4.369 -13.437 1.00 81.12 90 CYS A CA 1
ATOM 688 C C . CYS A 1 90 ? -5.439 -3.735 -14.557 1.00 81.12 90 CYS A C 1
ATOM 690 O O . CYS A 1 90 ? -5.599 -4.104 -15.718 1.00 81.12 90 CYS A O 1
ATOM 692 N N . CYS A 1 91 ? -4.544 -2.803 -14.218 1.00 77.62 91 CYS A N 1
ATOM 693 C CA . CYS A 1 91 ? -3.669 -2.157 -15.192 1.00 77.62 91 CYS A CA 1
ATOM 694 C C . CYS A 1 91 ? -2.627 -3.121 -15.778 1.00 77.62 91 CYS A C 1
ATOM 696 O O . CYS A 1 91 ? -2.205 -2.944 -16.919 1.00 77.62 91 CYS A O 1
ATOM 698 N N . PHE A 1 92 ? -2.212 -4.144 -15.020 1.00 73.06 92 PHE A N 1
ATOM 699 C CA . PHE A 1 92 ? -1.257 -5.135 -15.508 1.00 73.06 92 PHE A CA 1
ATOM 700 C C . PHE A 1 92 ? -1.435 -6.506 -14.826 1.00 73.06 92 PHE A C 1
ATOM 702 O O . PHE A 1 92 ? -0.735 -6.826 -13.858 1.00 73.06 92 PHE A O 1
ATOM 709 N N . PRO A 1 93 ? -2.339 -7.362 -15.347 1.00 74.56 93 PRO A N 1
ATOM 710 C CA . PRO A 1 93 ? -2.700 -8.628 -14.704 1.00 74.56 93 PRO A CA 1
ATOM 711 C C . PRO A 1 93 ? -1.540 -9.621 -14.583 1.00 74.56 93 PRO A C 1
ATOM 713 O O . PRO A 1 93 ? -1.543 -10.473 -13.701 1.00 74.56 93 PRO A O 1
ATOM 716 N N . ALA A 1 94 ? -0.520 -9.518 -15.440 1.00 75.62 94 ALA A N 1
ATOM 717 C CA . ALA A 1 94 ? 0.612 -10.444 -15.440 1.00 75.62 94 ALA A CA 1
ATOM 718 C C . ALA A 1 94 ? 1.416 -10.429 -14.121 1.00 75.62 94 ALA A C 1
ATOM 720 O O . ALA A 1 94 ? 1.976 -11.454 -13.743 1.00 75.62 94 ALA A O 1
ATOM 721 N N . TYR A 1 95 ? 1.427 -9.308 -13.387 1.00 69.62 95 TYR A N 1
ATOM 722 C CA . TYR A 1 95 ? 2.140 -9.162 -12.107 1.00 69.62 95 TYR A CA 1
ATOM 723 C C . TYR A 1 95 ? 1.226 -9.302 -10.873 1.00 69.62 95 TYR A C 1
ATOM 725 O O . TYR A 1 95 ? 1.612 -8.931 -9.763 1.00 69.62 95 TYR A O 1
ATOM 733 N N . TRP A 1 96 ? 0.023 -9.873 -11.028 1.00 74.19 96 TRP A N 1
ATOM 734 C CA . TRP A 1 96 ? -0.968 -9.964 -9.945 1.00 74.19 96 TRP A CA 1
ATOM 735 C C . TRP A 1 96 ? -0.456 -10.674 -8.682 1.00 74.19 96 TRP A C 1
ATOM 737 O O . TRP A 1 96 ? -0.793 -10.262 -7.574 1.00 74.19 96 TRP A O 1
ATOM 747 N N . PHE A 1 97 ? 0.396 -11.694 -8.832 1.00 74.19 97 PHE A N 1
ATOM 748 C CA . PHE A 1 97 ? 0.896 -12.511 -7.722 1.00 74.19 97 PHE A CA 1
ATOM 749 C C . PHE A 1 97 ? 1.622 -11.696 -6.639 1.00 74.19 97 PHE A C 1
ATOM 751 O O . PHE A 1 97 ? 1.520 -12.020 -5.458 1.00 74.19 97 PHE A O 1
ATOM 758 N N . PHE A 1 98 ? 2.323 -10.622 -7.013 1.00 72.94 98 PHE A N 1
ATOM 759 C CA . PHE A 1 98 ? 3.062 -9.791 -6.057 1.00 72.94 98 PHE A CA 1
ATOM 760 C C . PHE A 1 98 ? 2.178 -8.765 -5.342 1.00 72.94 98 PHE A C 1
ATOM 762 O O . PHE A 1 98 ? 2.455 -8.411 -4.199 1.00 72.94 98 PHE A O 1
ATOM 769 N N . LEU A 1 99 ? 1.097 -8.315 -5.984 1.00 78.50 99 LEU A N 1
ATOM 770 C CA . LEU A 1 99 ? 0.179 -7.323 -5.422 1.00 78.50 99 LEU A CA 1
ATOM 771 C C . LEU A 1 99 ? -0.971 -7.960 -4.637 1.00 78.50 99 LEU A C 1
ATOM 773 O O . LEU A 1 99 ? -1.566 -7.300 -3.787 1.00 78.50 99 LEU A O 1
ATOM 777 N N . VAL A 1 100 ? -1.280 -9.239 -4.875 1.00 79.88 100 VAL A N 1
ATOM 778 C CA . VAL A 1 100 ? -2.383 -9.920 -4.185 1.00 79.88 100 VAL A CA 1
ATOM 779 C C . VAL A 1 100 ? -2.112 -10.067 -2.686 1.00 79.88 100 VAL A C 1
ATOM 781 O O . VAL A 1 100 ? -3.026 -9.911 -1.883 1.00 79.88 100 VAL A O 1
ATOM 784 N N . VAL A 1 101 ? -0.854 -10.293 -2.293 1.00 81.12 101 VAL A N 1
ATOM 785 C CA . VAL A 1 101 ? -0.456 -10.415 -0.882 1.00 81.12 101 VAL A CA 1
ATOM 786 C C . VAL A 1 101 ? -0.716 -9.108 -0.117 1.00 81.12 101 VAL A C 1
ATOM 788 O O . VAL A 1 101 ? -1.518 -9.137 0.818 1.00 81.12 101 VAL A O 1
ATOM 791 N N . PRO A 1 102 ? -0.137 -7.949 -0.500 1.00 76.44 102 PRO A N 1
ATOM 792 C CA . PRO A 1 102 ? -0.432 -6.687 0.175 1.00 76.44 102 PRO A CA 1
ATOM 793 C C . PRO A 1 102 ? -1.907 -6.276 0.032 1.00 76.44 102 PRO A C 1
ATOM 795 O O . PRO A 1 102 ? -2.461 -5.728 0.980 1.00 76.44 102 PRO A O 1
ATOM 798 N N . CYS A 1 103 ? -2.584 -6.617 -1.073 1.00 78.94 103 CYS A N 1
ATOM 799 C CA . CYS A 1 103 ? -4.020 -6.369 -1.244 1.00 78.94 103 CYS A CA 1
ATOM 800 C C . CYS A 1 103 ? -4.869 -7.091 -0.186 1.00 78.94 103 CYS A C 1
ATOM 802 O O . CYS A 1 103 ? -5.700 -6.472 0.482 1.00 78.94 103 CYS A O 1
ATOM 804 N N . VAL A 1 104 ? -4.659 -8.398 -0.016 1.00 79.56 104 VAL A N 1
ATOM 805 C CA . VAL A 1 104 ? -5.400 -9.212 0.956 1.00 79.56 104 VAL A CA 1
ATOM 806 C C . VAL A 1 104 ? -5.068 -8.762 2.377 1.00 79.56 104 VAL A C 1
ATOM 808 O O . VAL A 1 104 ? -5.977 -8.573 3.185 1.00 79.56 104 VAL A O 1
ATOM 811 N N . LEU A 1 105 ? -3.792 -8.501 2.679 1.00 75.25 105 LEU A N 1
ATOM 812 C CA . LEU A 1 105 ? -3.385 -8.021 4.000 1.00 75.25 105 LEU A CA 1
ATOM 813 C C . LEU A 1 105 ? -3.982 -6.645 4.338 1.00 75.25 105 LEU A C 1
ATOM 815 O O . LEU A 1 105 ? -4.429 -6.461 5.469 1.00 75.25 105 LEU A O 1
ATOM 819 N N . SER A 1 106 ? -4.064 -5.705 3.388 1.00 70.69 106 SER A N 1
ATOM 820 C CA . SER A 1 106 ? -4.748 -4.417 3.593 1.00 70.69 106 SER A CA 1
ATOM 821 C C . SER A 1 106 ? -6.246 -4.592 3.870 1.00 70.69 106 SER A C 1
ATOM 823 O O . SER A 1 106 ? -6.796 -3.894 4.724 1.00 70.69 106 SER A O 1
ATOM 825 N N . PHE A 1 107 ? -6.902 -5.558 3.218 1.00 71.44 107 PHE A N 1
ATOM 826 C CA . PHE A 1 107 ? -8.316 -5.869 3.455 1.00 71.44 107 PHE A CA 1
ATOM 827 C C . PHE A 1 107 ? -8.553 -6.488 4.842 1.00 71.44 107 PHE A C 1
ATOM 829 O O . PHE A 1 107 ? -9.465 -6.080 5.566 1.00 71.44 107 PHE A O 1
ATOM 836 N N . PHE A 1 108 ? -7.700 -7.431 5.256 1.00 69.88 108 PHE A N 1
ATOM 837 C CA . PHE A 1 108 ? -7.750 -8.012 6.600 1.00 69.88 108 PHE A CA 1
ATOM 838 C C . PHE A 1 108 ? -7.412 -6.985 7.689 1.00 69.88 108 PHE A C 1
ATOM 840 O O . PHE A 1 108 ? -8.063 -6.977 8.736 1.00 69.88 108 PHE A O 1
ATOM 847 N N . ALA A 1 109 ? -6.459 -6.082 7.437 1.00 65.19 109 ALA A N 1
ATOM 848 C CA . ALA A 1 109 ? -6.140 -4.980 8.341 1.00 65.19 109 ALA A CA 1
ATOM 849 C C . ALA A 1 109 ? -7.347 -4.043 8.537 1.00 65.19 109 ALA A C 1
ATOM 851 O O . ALA A 1 109 ? -7.668 -3.690 9.671 1.00 65.19 109 ALA A O 1
ATOM 852 N N . PHE A 1 110 ? -8.075 -3.708 7.463 1.00 62.88 110 PHE A N 1
ATOM 853 C CA . PHE A 1 110 ? -9.326 -2.942 7.544 1.00 62.88 110 PHE A CA 1
ATOM 854 C C . PHE A 1 110 ? -10.404 -3.662 8.367 1.00 62.88 110 PHE A C 1
ATOM 856 O O . PHE A 1 110 ? -11.011 -3.064 9.259 1.00 62.88 110 PHE A O 1
ATOM 863 N N . TRP A 1 111 ? -10.629 -4.953 8.109 1.00 59.25 111 TRP A N 1
ATOM 864 C CA . TRP A 1 111 ? -11.653 -5.728 8.813 1.00 59.25 111 TRP A CA 1
ATOM 865 C C . TRP A 1 111 ? -11.375 -5.835 10.318 1.00 59.25 111 TRP A C 1
ATOM 867 O O . TRP A 1 111 ? -12.285 -5.676 11.134 1.00 59.25 111 TRP A O 1
ATOM 877 N N . HIS A 1 112 ? -10.111 -6.036 10.699 1.00 59.41 112 HIS A N 1
ATOM 878 C CA . HIS A 1 112 ? -9.718 -6.121 12.103 1.00 59.41 112 HIS A CA 1
ATOM 879 C C . HIS A 1 112 ? -9.867 -4.775 12.832 1.00 59.41 112 HIS A C 1
ATOM 881 O O . HIS A 1 112 ? -10.340 -4.741 13.967 1.00 59.41 112 HIS A O 1
ATOM 887 N N . MET A 1 113 ? -9.534 -3.660 12.173 1.00 57.19 113 MET A N 1
ATOM 888 C CA . MET A 1 113 ? -9.669 -2.312 12.741 1.00 57.19 113 MET A CA 1
ATOM 889 C C . MET A 1 113 ? -11.138 -1.855 12.838 1.00 57.19 113 MET A C 1
ATOM 891 O O . MET A 1 113 ? -11.543 -1.309 13.862 1.00 57.19 113 MET A O 1
ATOM 895 N N . HIS A 1 114 ? -11.975 -2.144 11.833 1.00 54.34 114 HIS A N 1
ATOM 896 C CA . HIS A 1 114 ? -13.408 -1.801 11.845 1.00 54.34 114 HIS A CA 1
ATOM 897 C C . HIS A 1 114 ? -14.203 -2.589 12.906 1.00 54.34 114 HIS A C 1
ATOM 899 O O . HIS A 1 114 ? -15.190 -2.104 13.461 1.00 54.34 114 HIS A O 1
ATOM 905 N N . ARG A 1 115 ? -13.775 -3.817 13.232 1.00 53.47 115 ARG A N 1
ATOM 906 C CA . ARG A 1 115 ? -14.413 -4.630 14.279 1.00 53.47 115 ARG A CA 1
ATOM 907 C C . ARG A 1 115 ? -14.228 -4.034 15.679 1.00 53.47 115 ARG A C 1
ATOM 909 O O . ARG A 1 115 ? -15.101 -4.215 16.521 1.00 53.47 115 ARG A O 1
ATOM 916 N N . GLN A 1 116 ? -13.134 -3.313 15.920 1.00 51.97 116 GLN A N 1
ATOM 917 C CA . GLN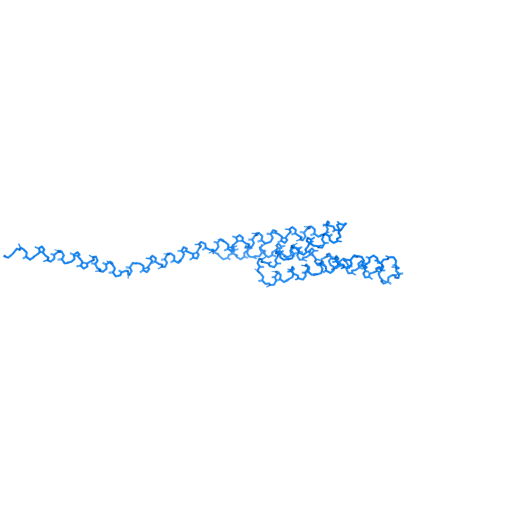 A 1 116 ? -12.872 -2.686 17.217 1.00 51.97 116 GLN A CA 1
ATOM 918 C C . GLN A 1 116 ? -13.596 -1.349 17.397 1.00 51.97 116 GLN A C 1
ATOM 920 O O . GLN A 1 116 ? -14.093 -1.079 18.485 1.00 51.97 116 GLN A O 1
ATOM 925 N N . GLU A 1 117 ? -13.745 -0.562 16.329 1.00 54.53 117 GLU A N 1
ATOM 926 C CA . GLU A 1 117 ? -14.535 0.679 16.345 1.00 54.53 117 GLU A CA 1
ATOM 927 C C . GLU A 1 117 ? -16.004 0.403 16.719 1.00 54.53 117 GLU A C 1
ATOM 929 O O . GLU A 1 117 ? -16.577 1.083 17.568 1.00 54.53 117 GLU A O 1
ATOM 934 N N . LYS A 1 118 ? -16.587 -0.683 16.189 1.00 46.97 118 LYS A N 1
ATOM 935 C CA . LYS A 1 118 ? -17.926 -1.150 16.587 1.00 46.97 118 LYS A CA 1
ATOM 936 C C . LYS A 1 118 ? -17.992 -1.799 17.970 1.00 46.97 118 LYS A C 1
ATOM 938 O O . LYS A 1 118 ? -19.061 -1.788 18.566 1.00 46.97 118 LYS A O 1
ATOM 943 N N . ALA A 1 119 ? -16.902 -2.375 18.476 1.00 52.62 119 ALA A N 1
ATOM 944 C CA . ALA A 1 119 ? -16.878 -2.994 19.804 1.00 52.62 119 ALA A CA 1
ATOM 945 C C . ALA A 1 119 ? -16.778 -1.960 20.942 1.00 52.62 119 ALA A C 1
ATOM 947 O O . ALA A 1 119 ? -17.199 -2.252 22.057 1.00 52.62 119 ALA A O 1
ATOM 948 N N . ALA A 1 120 ? -16.272 -0.755 20.657 1.00 51.78 120 ALA A N 1
ATOM 949 C CA . ALA A 1 120 ? -16.224 0.358 21.607 1.00 51.78 120 ALA A CA 1
ATOM 950 C C . ALA A 1 120 ? -17.555 1.134 21.709 1.00 51.78 120 ALA A C 1
ATOM 952 O O . ALA A 1 120 ? -17.836 1.740 22.739 1.00 51.78 120 ALA A O 1
ATOM 953 N N . ALA A 1 121 ? -18.393 1.086 20.668 1.00 55.16 121 ALA A N 1
ATOM 954 C CA . ALA A 1 121 ? -19.698 1.751 20.632 1.00 55.16 121 ALA A CA 1
ATOM 955 C C . ALA A 1 121 ? -20.700 1.284 21.719 1.00 55.16 121 ALA A C 1
ATOM 957 O O . ALA A 1 121 ? -21.295 2.151 22.355 1.00 55.16 121 ALA A O 1
ATOM 958 N N . PRO A 1 122 ? -20.882 -0.025 22.001 1.00 56.62 122 PRO A N 1
ATOM 959 C CA . PRO A 1 122 ? -21.780 -0.460 23.071 1.00 56.62 122 PRO A CA 1
ATOM 960 C C . PRO A 1 122 ? -21.249 -0.107 24.464 1.00 56.62 122 PRO A C 1
ATOM 962 O O . PRO A 1 122 ? -22.044 0.200 25.332 1.00 56.62 122 PRO A O 1
ATOM 965 N N . GLN A 1 123 ? -19.927 -0.058 24.667 1.00 59.72 123 GLN A N 1
ATOM 966 C CA . GLN A 1 123 ? -19.324 0.261 25.971 1.00 59.72 123 GLN A CA 1
ATOM 967 C C . GLN A 1 123 ? -19.539 1.724 26.373 1.00 59.72 123 GLN A C 1
ATOM 969 O O . GLN A 1 123 ? -19.700 2.034 27.548 1.00 59.72 123 GLN A O 1
ATOM 974 N N . PHE A 1 124 ? -19.533 2.631 25.394 1.00 56.94 124 PHE A N 1
ATOM 975 C CA . PHE A 1 124 ? -19.828 4.043 25.620 1.00 56.94 124 PHE A CA 1
ATOM 976 C C . PHE A 1 124 ? -21.322 4.276 25.867 1.00 56.94 124 PHE A C 1
ATOM 978 O O . PHE A 1 124 ? -21.675 5.084 26.718 1.00 56.94 124 PHE A O 1
ATOM 985 N N . GLN A 1 125 ? -22.185 3.540 25.161 1.00 60.16 125 GLN A N 1
ATOM 986 C CA . GLN A 1 125 ? -23.629 3.604 25.371 1.00 60.16 125 GLN A CA 1
ATOM 987 C C . GLN A 1 125 ? -24.017 3.047 26.745 1.00 60.16 125 GLN A C 1
ATOM 989 O O . GLN A 1 125 ? -24.757 3.693 27.461 1.00 60.16 125 GLN A O 1
ATOM 994 N N . GLU A 1 126 ? -23.433 1.920 27.153 1.00 64.12 126 GLU A N 1
ATOM 995 C CA . GLU A 1 126 ? -23.653 1.303 28.466 1.00 64.12 126 GLU A CA 1
ATOM 996 C C . GLU A 1 126 ? -23.112 2.188 29.605 1.00 64.12 126 GLU A C 1
ATOM 998 O O . GLU A 1 126 ? -23.741 2.302 30.650 1.00 64.12 126 GLU A O 1
ATOM 1003 N N . ALA A 1 127 ? -21.994 2.894 29.387 1.00 63.38 127 ALA A N 1
ATOM 1004 C CA . ALA A 1 127 ? -21.488 3.891 30.332 1.00 63.38 127 ALA A CA 1
ATOM 1005 C C . ALA A 1 127 ? -22.383 5.142 30.423 1.00 63.38 127 ALA A C 1
ATOM 1007 O O . ALA A 1 127 ? -22.567 5.671 31.517 1.00 63.38 127 ALA A O 1
ATOM 1008 N N . LEU A 1 128 ? -22.955 5.597 29.302 1.00 64.50 128 LEU A N 1
ATOM 1009 C CA . LEU A 1 128 ? -23.920 6.702 29.274 1.00 64.50 128 LEU A CA 1
ATOM 1010 C C . LEU A 1 128 ? -25.259 6.316 29.900 1.00 64.50 128 LEU A C 1
ATOM 1012 O O . LEU A 1 128 ? -25.818 7.110 30.646 1.00 64.50 128 LEU A O 1
ATOM 1016 N N . ASP A 1 129 ? -25.754 5.112 29.630 1.00 66.56 129 ASP A N 1
ATOM 1017 C CA . ASP A 1 129 ? -26.980 4.582 30.224 1.00 66.56 129 ASP A CA 1
ATOM 1018 C C . ASP A 1 129 ? -26.785 4.391 31.739 1.00 66.56 129 ASP A C 1
ATOM 1020 O O . ASP A 1 129 ? -27.668 4.720 32.521 1.00 66.56 129 ASP A O 1
ATOM 1024 N N . GLN A 1 130 ? -25.589 3.985 32.182 1.00 70.12 130 GLN A N 1
ATOM 1025 C CA . GLN A 1 130 ? -25.248 3.879 33.602 1.00 70.12 130 GLN A CA 1
ATOM 1026 C C . GLN A 1 130 ? -25.094 5.248 34.295 1.00 70.12 130 GLN A C 1
ATOM 1028 O O . GLN A 1 130 ? -25.477 5.381 35.458 1.00 70.12 130 GLN A O 1
ATOM 1033 N N . GLU A 1 131 ? -24.558 6.273 33.621 1.00 63.66 131 GLU A N 1
ATOM 1034 C CA . GLU A 1 131 ? -24.575 7.656 34.130 1.00 63.66 131 GLU A CA 1
ATOM 1035 C C . GLU A 1 131 ? -25.995 8.238 34.156 1.00 63.66 131 GLU A C 1
ATOM 1037 O O . GLU A 1 131 ? -26.356 8.907 35.124 1.00 63.66 131 GLU A O 1
ATOM 1042 N N . LEU A 1 132 ? -26.817 7.948 33.143 1.00 65.56 132 LEU A N 1
ATOM 1043 C CA . LEU A 1 132 ? -28.222 8.347 33.076 1.00 65.56 132 LEU A CA 1
ATOM 1044 C C . LEU A 1 132 ? -29.039 7.679 34.191 1.00 65.56 132 LEU A C 1
ATOM 1046 O O . LEU A 1 132 ? -29.814 8.356 34.861 1.00 65.56 132 LEU A O 1
ATOM 1050 N N . ASP A 1 133 ? -28.818 6.392 34.458 1.00 61.47 133 ASP A N 1
ATOM 1051 C CA . ASP A 1 133 ? -29.452 5.659 35.554 1.00 61.47 133 ASP A CA 1
ATOM 1052 C C . ASP A 1 133 ? -28.978 6.173 36.920 1.00 61.47 133 ASP A C 1
ATOM 1054 O O . ASP A 1 133 ? -29.796 6.358 37.824 1.00 61.47 133 ASP A O 1
ATOM 1058 N N . ALA A 1 134 ? -27.686 6.485 37.071 1.00 62.12 134 ALA A N 1
ATOM 1059 C CA . ALA A 1 134 ? -27.142 7.086 38.288 1.00 62.12 134 ALA A CA 1
ATOM 1060 C C . ALA A 1 134 ? -27.685 8.506 38.540 1.00 62.12 134 ALA A C 1
ATOM 1062 O O . ALA A 1 134 ? -27.936 8.863 39.691 1.00 62.12 134 ALA A O 1
ATOM 1063 N N . GLN A 1 135 ? -27.919 9.298 37.486 1.00 58.34 135 GLN A N 1
ATOM 1064 C CA . GLN A 1 135 ? -28.572 10.611 37.575 1.00 58.34 135 GLN A CA 1
ATOM 1065 C C . GLN A 1 135 ? -30.100 10.521 37.714 1.00 58.34 135 GLN A C 1
ATOM 1067 O O . GLN A 1 135 ? -30.712 11.430 38.267 1.00 58.34 135 GLN A O 1
ATOM 1072 N N . SER A 1 136 ? -30.733 9.423 37.290 1.00 54.66 136 SER A N 1
ATOM 1073 C CA . SER A 1 136 ? -32.180 9.207 37.452 1.00 54.66 136 SER A CA 1
ATOM 1074 C C . SER A 1 136 ? -32.602 8.974 38.909 1.00 54.66 136 SER A C 1
ATOM 1076 O O . SER A 1 136 ? -33.770 9.164 39.254 1.00 54.66 136 SER A O 1
ATOM 1078 N N . VAL A 1 137 ? -31.659 8.613 39.791 1.00 52.69 137 VAL A N 1
ATOM 1079 C CA . VAL A 1 137 ? -31.906 8.511 41.240 1.00 52.69 137 VAL A CA 1
ATOM 1080 C C . VAL A 1 137 ? -32.088 9.895 41.884 1.00 52.69 137 VAL A C 1
ATOM 1082 O O . VAL A 1 137 ? -32.710 9.971 42.939 1.00 52.69 137 VAL A O 1
ATOM 1085 N N . ASP A 1 138 ? -31.667 10.974 41.214 1.00 53.94 138 ASP A N 1
ATOM 1086 C CA . ASP A 1 138 ? -31.958 12.373 41.576 1.00 53.94 138 ASP A CA 1
ATOM 1087 C C . ASP A 1 138 ? -33.115 12.955 40.740 1.00 53.94 138 ASP A C 1
ATOM 1089 O O . ASP A 1 138 ? -33.210 14.154 40.476 1.00 53.94 138 ASP A O 1
ATOM 1093 N N . SER A 1 139 ? -34.019 12.091 40.265 1.00 51.53 139 SER A N 1
ATOM 1094 C CA . SER A 1 139 ? -35.265 12.551 39.673 1.00 51.53 139 SER A CA 1
ATOM 1095 C C . SER A 1 139 ? -36.102 13.247 40.752 1.00 51.53 139 SER A C 1
ATOM 1097 O O . SER A 1 139 ? -36.438 12.607 41.757 1.00 51.53 139 SER A O 1
ATOM 1099 N N . PRO A 1 140 ? -36.553 14.496 40.532 1.00 55.56 140 PRO A N 1
ATOM 1100 C CA . PRO A 1 140 ? -37.553 15.126 41.390 1.00 55.56 140 PRO A CA 1
ATOM 1101 C C . PRO A 1 140 ? -38.840 14.292 41.540 1.00 55.56 140 PRO A C 1
ATOM 1103 O O . PRO A 1 140 ? -39.638 14.589 42.422 1.00 55.56 140 PRO A O 1
ATOM 1106 N N . ASN A 1 141 ? -39.043 13.221 40.756 1.00 58.34 141 ASN A N 1
ATOM 1107 C CA . ASN A 1 141 ? -40.158 12.298 40.955 1.00 58.34 141 ASN A CA 1
ATOM 1108 C C . ASN A 1 141 ? -40.054 11.461 42.236 1.00 58.34 141 ASN A C 1
ATOM 1110 O O . ASN A 1 141 ? -41.094 11.229 42.835 1.00 58.34 141 ASN A O 1
ATOM 1114 N N . LYS A 1 142 ? -38.861 11.054 42.704 1.00 56.50 142 LYS A N 1
ATOM 1115 C CA . LYS A 1 142 ? -38.756 10.328 43.990 1.00 56.50 142 LYS A CA 1
ATOM 1116 C C . LYS A 1 142 ? -39.048 11.237 45.178 1.00 56.50 142 LYS A C 1
ATOM 1118 O O . LYS A 1 142 ? -39.721 10.822 46.110 1.00 56.50 142 LYS A O 1
ATOM 1123 N N . ALA A 1 143 ? -38.611 12.493 45.099 1.00 55.75 143 ALA A N 1
ATOM 1124 C CA . ALA A 1 143 ? -38.951 13.507 46.092 1.00 55.75 143 ALA A CA 1
ATOM 1125 C C . ALA A 1 143 ? -40.458 13.826 46.092 1.00 55.75 143 ALA A C 1
ATOM 1127 O O . ALA A 1 143 ? -41.038 14.064 47.144 1.00 55.75 143 ALA A O 1
ATOM 1128 N N . MET A 1 144 ? -41.112 13.807 44.926 1.00 56.88 144 MET A N 1
ATOM 1129 C CA . MET A 1 144 ? -42.566 13.983 44.817 1.00 56.88 144 MET A CA 1
ATOM 1130 C C . MET A 1 144 ? -43.349 12.757 45.311 1.00 56.88 144 MET A C 1
ATOM 1132 O O . MET A 1 144 ? -44.427 12.929 45.868 1.00 56.88 144 MET A O 1
ATOM 1136 N N . GLU A 1 145 ? -42.816 11.546 45.131 1.00 63.91 145 GLU A N 1
ATOM 1137 C CA . GLU A 1 145 ? -43.398 10.293 45.634 1.00 63.91 145 GLU A CA 1
ATOM 1138 C C . GLU A 1 145 ? -43.266 10.196 47.166 1.00 63.91 145 GLU A C 1
ATOM 1140 O O . GLU A 1 145 ? -44.240 9.891 47.844 1.00 63.91 145 GLU A O 1
ATOM 1145 N N . GLU A 1 146 ? -42.123 10.601 47.733 1.00 63.56 146 GLU A N 1
ATOM 1146 C CA . GLU A 1 146 ? -41.921 10.713 49.188 1.00 63.56 146 GLU A CA 1
ATOM 1147 C C . GLU A 1 146 ? -42.804 11.808 49.819 1.00 63.56 146 GLU A C 1
ATOM 1149 O O . GLU A 1 146 ? -43.383 11.608 50.886 1.00 63.56 146 GLU A O 1
ATOM 1154 N N . LEU A 1 147 ? -42.983 12.950 49.140 1.00 61.66 147 LEU A N 1
ATOM 1155 C CA . LEU A 1 147 ? -43.908 14.003 49.583 1.00 61.66 147 LEU A CA 1
ATOM 1156 C C . LEU A 1 147 ? -45.385 13.588 49.474 1.00 61.66 147 LEU A C 1
ATOM 1158 O O . LEU A 1 147 ? -46.203 14.081 50.253 1.00 61.66 147 LEU A O 1
ATOM 1162 N N . ALA A 1 148 ? -45.737 12.710 48.529 1.00 65.62 148 ALA A N 1
ATOM 1163 C CA . ALA A 1 148 ? -47.086 12.159 48.414 1.00 65.62 148 ALA A CA 1
ATOM 1164 C C . ALA A 1 148 ? -47.380 11.164 49.550 1.00 65.62 148 ALA A C 1
ATOM 1166 O O . ALA A 1 148 ? -48.411 11.296 50.208 1.00 65.62 148 ALA A O 1
ATOM 1167 N N . ASP A 1 149 ? -46.439 10.266 49.862 1.00 68.31 149 ASP A N 1
ATOM 1168 C CA . ASP A 1 149 ? -46.552 9.336 50.995 1.00 68.31 149 ASP A CA 1
ATOM 1169 C C . ASP A 1 149 ? -46.594 10.072 52.354 1.00 68.31 149 ASP A C 1
ATOM 1171 O O . ASP A 1 149 ?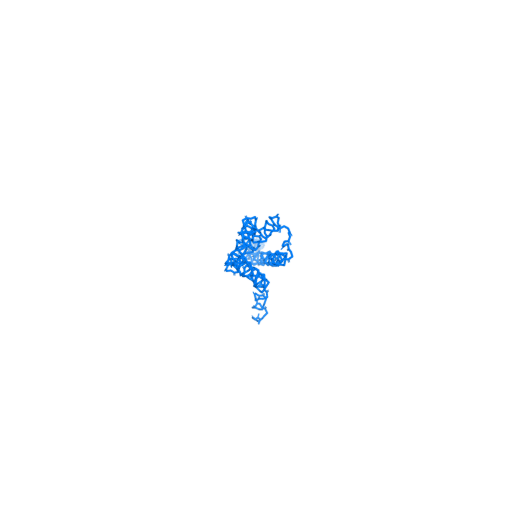 -47.364 9.702 53.246 1.00 68.31 149 ASP A O 1
ATOM 1175 N N . GLU A 1 150 ? -45.825 11.158 52.536 1.00 69.00 150 GLU A N 1
ATOM 1176 C CA . GLU A 1 150 ? -45.882 11.957 53.773 1.00 69.00 150 GLU A CA 1
ATOM 1177 C C . GLU A 1 150 ? -47.200 12.749 53.903 1.00 69.00 150 GLU A C 1
ATOM 1179 O O . GLU A 1 150 ? -47.716 12.934 55.013 1.00 69.00 150 GLU A O 1
ATOM 1184 N N . ALA A 1 151 ? -47.780 13.206 52.788 1.00 63.91 151 ALA A N 1
ATOM 1185 C CA . ALA A 1 151 ? -49.074 13.887 52.787 1.00 63.91 151 ALA A CA 1
ATOM 1186 C C . ALA A 1 151 ? -50.228 12.936 53.149 1.00 63.91 151 ALA A C 1
ATOM 1188 O O . ALA A 1 151 ? -51.096 13.313 53.945 1.00 63.91 151 ALA A O 1
ATOM 1189 N N . ASP A 1 152 ? -50.198 11.699 52.648 1.00 64.94 152 ASP A N 1
ATOM 1190 C CA . ASP A 1 152 ? -51.196 10.679 52.974 1.00 64.94 152 ASP A CA 1
ATOM 1191 C C . ASP A 1 152 ? -51.102 10.254 54.450 1.00 64.94 152 ASP A C 1
ATOM 1193 O O . ASP A 1 152 ? -52.120 10.248 55.149 1.00 64.94 152 ASP A O 1
ATOM 1197 N N . ALA A 1 153 ? -49.893 10.062 54.993 1.00 62.56 153 ALA A N 1
ATOM 1198 C CA . ALA A 1 153 ? -49.688 9.734 56.410 1.00 62.56 153 ALA A CA 1
ATOM 1199 C C . ALA A 1 153 ? -50.162 10.842 57.377 1.00 62.56 153 ALA A C 1
ATOM 1201 O O . ALA A 1 153 ? -50.653 10.567 58.477 1.00 62.56 153 ALA A O 1
ATOM 1202 N N . ARG A 1 154 ? -50.052 12.119 56.982 1.00 59.81 154 ARG A N 1
ATOM 1203 C CA . ARG A 1 154 ? -50.592 13.243 57.771 1.00 59.81 154 ARG A CA 1
ATOM 1204 C C . ARG A 1 154 ? -52.108 13.385 57.661 1.00 59.81 154 ARG A C 1
ATOM 1206 O O . ARG A 1 154 ? -52.713 13.940 58.580 1.00 59.81 154 ARG A O 1
ATOM 1213 N N . SER A 1 155 ? -52.716 12.903 56.579 1.00 59.03 155 SER A N 1
ATOM 1214 C CA . SER A 1 155 ? -54.174 12.890 56.423 1.00 59.03 155 SER A CA 1
ATOM 1215 C C . SER A 1 155 ? -54.841 11.867 57.354 1.00 59.03 155 SER A C 1
ATOM 1217 O O . SER A 1 155 ? -55.885 12.163 57.936 1.00 59.03 155 SER A O 1
ATOM 1219 N N . GLU A 1 156 ? -54.190 10.726 57.605 1.00 57.53 156 GLU A N 1
ATOM 1220 C CA . GLU A 1 156 ? -54.679 9.695 58.531 1.00 57.53 156 GLU A CA 1
ATOM 1221 C C . GLU A 1 156 ? -54.516 10.100 60.007 1.00 57.53 156 GLU A C 1
ATOM 1223 O O . GLU A 1 156 ? -55.410 9.870 60.820 1.00 57.53 156 GLU A O 1
ATOM 1228 N N . ALA A 1 157 ? -53.432 10.799 60.362 1.00 54.53 157 ALA A N 1
ATOM 1229 C CA . ALA A 1 157 ? -53.201 11.286 61.729 1.00 54.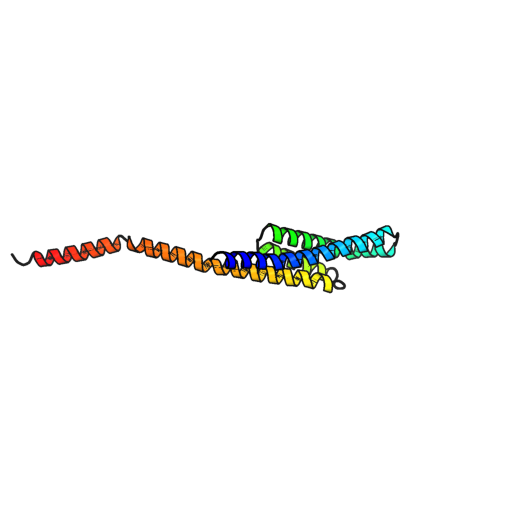53 157 ALA A CA 1
ATOM 1230 C C . ALA A 1 157 ? -54.113 12.465 62.148 1.00 54.53 157 ALA A C 1
ATOM 1232 O O . ALA A 1 157 ? -54.152 12.840 63.322 1.00 54.53 157 ALA A O 1
ATOM 1233 N N . GLY A 1 158 ? -54.830 13.080 61.201 1.00 51.59 158 GLY A N 1
ATOM 1234 C CA . GLY A 1 158 ? -55.757 14.191 61.442 1.00 51.59 158 GLY A CA 1
ATOM 1235 C C . GLY A 1 158 ? -57.205 13.777 61.732 1.00 51.59 158 GLY A C 1
ATOM 1236 O O . GLY A 1 158 ? -57.999 14.634 62.116 1.00 51.59 158 GLY A O 1
ATOM 1237 N N . SER A 1 159 ? -57.547 12.495 61.569 1.00 49.78 159 SER A N 1
ATOM 1238 C CA . SER A 1 159 ? -58.913 11.964 61.708 1.00 49.78 159 SER A CA 1
ATOM 1239 C C . SER A 1 159 ? -59.170 11.269 63.058 1.00 49.78 159 SER A C 1
ATOM 1241 O O . SER A 1 159 ? -60.040 10.405 63.143 1.00 49.78 159 SER A O 1
ATOM 1243 N N . ASP A 1 160 ? -58.423 11.626 64.106 1.00 52.91 160 ASP A N 1
ATOM 1244 C CA . ASP A 1 160 ? -58.611 11.094 65.467 1.00 52.91 160 ASP A CA 1
ATOM 1245 C C . ASP A 1 160 ? -58.583 12.229 66.516 1.00 52.91 160 ASP A C 1
ATOM 1247 O O . ASP A 1 160 ? -57.849 12.206 67.508 1.00 52.91 160 ASP A O 1
ATOM 1251 N N . LYS A 1 161 ? -59.353 13.294 66.245 1.00 44.28 161 LYS A N 1
ATOM 1252 C CA . LYS A 1 161 ? -59.716 14.345 67.209 1.00 44.28 161 LYS A CA 1
ATOM 1253 C C . LYS A 1 161 ? -61.225 14.493 67.314 1.00 44.28 161 LYS A C 1
ATOM 1255 O O . LYS A 1 161 ? -61.880 14.507 66.250 1.00 44.28 161 LYS A O 1
#

Radius of gyration: 31.17 Å; chains: 1; bounding box: 81×28×93 Å